Protein AF-A0A821NLX8-F1 (afdb_monomer_lite)

Foldseek 3Di:
DVVQVVLQVVLVVCVVVVPDDPARWHKDWDDDDPKIWMWIARLVVRDTPDIDIDDDDDPVVVVVVVVVGSVVRNVVVVVSCVVSVVVVVVVVVVVVVVD

pLDDT: mean 89.09, std 9.89, range [47.47, 97.88]

Sequence (99 aa):
HLLSAIILSATVALIDACIELYDTVVAKSLKKNNSLFTLCYMPNLAQVSCLFFDGETTLKELDDLTDEAVKQCQLLHKAICKVVINDLKSAVALDRKAV

InterPro domains:
  IPR027408 PNPase/RNase PH domain superfamily [G3DSA:3.30.230.70] (1-88)
  IPR036345 Exoribonuclease, PH domain 2 superfamily [SSF55666] (31-89)

Secondary structure (DSSP, 8-state):
-HHHHHHHHHHHHHHHTT---SS--EEEEEEETTEEEEEEEETTTTEEEEEEEES---HHHHHHHHHHHHHHHHHHHHHHHHHHHHHHHHHHHHHHHH-

Radius of gyration: 16.35 Å; chains: 1; bounding box: 45×23×44 Å

Structure (mmCIF, N/CA/C/O backbone):
data_AF-A0A821NLX8-F1
#
_entry.id   AF-A0A821NLX8-F1
#
loop_
_atom_site.group_PDB
_atom_site.id
_atom_site.type_symbol
_atom_site.label_atom_id
_atom_site.label_alt_id
_atom_site.label_comp_id
_atom_site.label_asym_id
_atom_site.label_entity_id
_atom_site.label_seq_id
_atom_site.pdbx_PDB_ins_code
_atom_site.Cartn_x
_atom_site.Cartn_y
_atom_site.Cartn_z
_atom_site.occupancy
_atom_site.B_iso_or_equiv
_atom_site.auth_seq_id
_atom_site.auth_comp_id
_atom_site.auth_asym_id
_atom_site.auth_atom_id
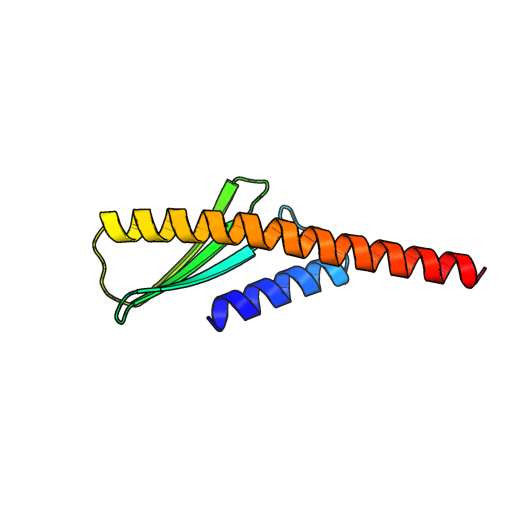_atom_site.pdbx_PDB_model_num
ATOM 1 N N . HIS A 1 1 ? -6.293 -9.594 2.485 1.00 73.19 1 HIS A N 1
ATOM 2 C CA . HIS A 1 1 ? -4.944 -9.975 2.006 1.00 73.19 1 HIS A CA 1
ATOM 3 C C . HIS A 1 1 ? -4.865 -10.099 0.487 1.00 73.19 1 HIS A C 1
ATOM 5 O O . HIS A 1 1 ? -3.916 -9.574 -0.079 1.00 73.19 1 HIS A O 1
ATOM 11 N N . LEU A 1 2 ? -5.834 -10.745 -0.181 1.00 90.81 2 LEU A N 1
ATOM 12 C CA . LEU A 1 2 ? -5.838 -10.861 -1.647 1.00 90.81 2 LEU A CA 1
ATOM 13 C C . LEU A 1 2 ? -5.832 -9.492 -2.349 1.00 90.81 2 LEU A C 1
ATOM 15 O O . LEU A 1 2 ? -4.961 -9.239 -3.172 1.00 90.81 2 LEU A O 1
ATOM 19 N N . LEU A 1 3 ? -6.739 -8.587 -1.963 1.00 92.56 3 LEU A N 1
ATOM 20 C CA . LEU A 1 3 ? -6.857 -7.266 -2.590 1.00 92.56 3 LEU A CA 1
ATOM 21 C C . LEU A 1 3 ? -5.554 -6.456 -2.516 1.00 92.56 3 LEU A C 1
ATOM 23 O O . LEU A 1 3 ? -5.088 -5.955 -3.532 1.00 92.56 3 LEU A O 1
ATOM 27 N N . SER A 1 4 ? -4.918 -6.390 -1.340 1.00 94.50 4 SER A N 1
ATOM 28 C CA . SER A 1 4 ? -3.642 -5.681 -1.194 1.00 94.50 4 SER A CA 1
ATOM 29 C C . SER A 1 4 ? -2.529 -6.270 -2.064 1.00 94.50 4 SER A C 1
ATOM 31 O O . SER A 1 4 ? -1.706 -5.523 -2.580 1.00 94.50 4 SER A O 1
ATOM 33 N N . ALA A 1 5 ? -2.504 -7.596 -2.239 1.00 93.81 5 ALA A N 1
ATOM 34 C CA . ALA A 1 5 ? -1.513 -8.250 -3.088 1.00 93.81 5 ALA A CA 1
ATOM 35 C C . ALA A 1 5 ? -1.741 -7.924 -4.570 1.00 93.81 5 ALA A C 1
ATOM 37 O O . ALA A 1 5 ? -0.792 -7.564 -5.255 1.00 93.81 5 ALA A O 1
ATOM 38 N N . ILE A 1 6 ? -2.995 -7.969 -5.035 1.00 95.88 6 ILE A N 1
ATOM 39 C CA . ILE A 1 6 ? -3.361 -7.615 -6.415 1.00 95.88 6 ILE A CA 1
ATOM 40 C C . ILE A 1 6 ? -2.954 -6.174 -6.730 1.00 95.88 6 ILE A C 1
ATOM 42 O O . ILE A 1 6 ? -2.324 -5.930 -7.755 1.00 95.88 6 ILE A O 1
ATOM 46 N N . ILE A 1 7 ? -3.276 -5.230 -5.841 1.00 94.88 7 ILE A N 1
ATOM 47 C CA . ILE A 1 7 ? -2.936 -3.814 -6.034 1.00 94.88 7 ILE A CA 1
ATOM 48 C C . ILE A 1 7 ? -1.420 -3.637 -6.110 1.00 94.88 7 ILE A C 1
ATOM 50 O O . ILE A 1 7 ? -0.927 -2.940 -6.989 1.00 94.88 7 ILE A O 1
ATOM 54 N N . LEU A 1 8 ? -0.671 -4.320 -5.242 1.00 92.94 8 LEU A N 1
ATOM 55 C CA . LEU A 1 8 ? 0.784 -4.256 -5.270 1.00 92.94 8 LEU A CA 1
ATOM 56 C C . LEU A 1 8 ? 1.374 -4.824 -6.564 1.00 92.94 8 LEU A C 1
ATOM 58 O O . LEU A 1 8 ? 2.264 -4.213 -7.152 1.00 92.94 8 LEU A O 1
ATOM 62 N N . SER A 1 9 ? 0.869 -5.971 -7.021 1.00 93.25 9 SER A N 1
ATOM 63 C CA . SER A 1 9 ? 1.275 -6.571 -8.292 1.00 93.25 9 SER A CA 1
ATOM 64 C C . SER A 1 9 ? 0.971 -5.653 -9.473 1.00 93.25 9 SER A C 1
ATOM 66 O O . SER A 1 9 ? 1.816 -5.512 -10.351 1.00 93.25 9 SER A O 1
ATOM 68 N N . ALA A 1 10 ? -0.189 -4.990 -9.476 1.00 94.38 10 ALA A N 1
ATOM 69 C CA . ALA A 1 10 ? -0.541 -4.017 -10.503 1.00 94.38 10 ALA A CA 1
ATOM 70 C C . ALA A 1 10 ? 0.421 -2.820 -10.498 1.00 94.38 10 ALA A C 1
ATOM 72 O O . ALA A 1 10 ? 0.938 -2.465 -11.551 1.00 94.38 10 ALA A O 1
ATOM 73 N N . THR A 1 11 ? 0.737 -2.250 -9.330 1.00 93.44 11 THR A N 1
ATOM 74 C CA . THR A 1 11 ? 1.712 -1.151 -9.220 1.00 93.44 11 THR A CA 1
ATOM 75 C C . THR A 1 11 ? 3.073 -1.545 -9.789 1.00 93.44 11 THR A C 1
ATOM 77 O O . THR A 1 11 ? 3.657 -0.785 -10.554 1.00 93.44 11 THR A O 1
ATOM 80 N N . VAL A 1 12 ? 3.576 -2.738 -9.458 1.00 90.88 12 VAL A N 1
ATOM 81 C CA . VAL A 1 12 ? 4.861 -3.220 -9.989 1.00 90.88 12 VAL A CA 1
ATOM 82 C C . VAL A 1 12 ? 4.793 -3.438 -11.500 1.00 90.88 12 VAL A C 1
ATOM 84 O O . VAL A 1 12 ? 5.714 -3.031 -12.195 1.00 90.88 12 VAL A O 1
ATOM 87 N N . ALA A 1 13 ? 3.705 -4.011 -12.019 1.00 91.56 13 ALA A N 1
ATOM 88 C CA . ALA A 1 13 ? 3.529 -4.205 -13.458 1.00 91.56 13 ALA A CA 1
ATOM 89 C C . ALA A 1 13 ? 3.483 -2.875 -14.233 1.00 91.56 13 ALA A C 1
ATOM 91 O O . ALA A 1 13 ? 4.022 -2.784 -15.329 1.00 91.56 13 ALA A O 1
ATOM 92 N N . LEU A 1 14 ? 2.877 -1.828 -13.662 1.00 92.31 14 LEU A N 1
ATOM 93 C CA . LEU A 1 14 ? 2.874 -0.489 -14.262 1.00 92.31 14 LEU A CA 1
ATOM 94 C C . LEU A 1 14 ? 4.283 0.123 -14.292 1.00 92.31 14 LEU A C 1
ATOM 96 O O . LEU A 1 14 ? 4.658 0.735 -15.290 1.00 92.31 14 LEU A O 1
ATOM 100 N N . ILE A 1 15 ? 5.064 -0.075 -13.224 1.00 89.00 15 ILE A N 1
ATOM 101 C CA . ILE A 1 15 ? 6.467 0.359 -13.155 1.00 89.00 15 ILE A CA 1
ATOM 102 C C . ILE A 1 15 ? 7.318 -0.387 -14.194 1.00 89.00 15 ILE A C 1
ATOM 104 O O . ILE A 1 15 ? 8.084 0.250 -14.910 1.00 89.00 15 ILE A O 1
ATOM 108 N N . ASP A 1 16 ? 7.168 -1.710 -14.291 1.00 86.69 16 ASP A N 1
ATOM 109 C CA . ASP A 1 16 ? 7.864 -2.560 -15.270 1.00 86.69 16 ASP A CA 1
ATOM 110 C C . ASP A 1 16 ? 7.535 -2.158 -16.717 1.00 86.69 16 ASP A C 1
ATOM 112 O O . ASP A 1 16 ? 8.418 -2.052 -17.563 1.00 86.69 16 ASP A O 1
ATOM 116 N N . ALA A 1 17 ? 6.272 -1.814 -16.981 1.00 88.12 17 ALA A N 1
ATOM 117 C CA . ALA A 1 17 ? 5.825 -1.300 -18.272 1.00 88.12 17 ALA A CA 1
ATOM 118 C C . ALA A 1 17 ? 6.263 0.152 -18.564 1.00 88.12 17 ALA A C 1
ATOM 120 O O . ALA A 1 17 ? 5.872 0.703 -19.595 1.00 88.12 17 ALA A O 1
ATOM 121 N N . CYS A 1 18 ? 7.038 0.792 -17.678 1.00 87.38 18 CYS A N 1
ATOM 122 C CA . CYS A 1 18 ? 7.460 2.193 -17.782 1.00 87.38 18 CYS A CA 1
ATOM 123 C C . CYS A 1 18 ? 6.288 3.180 -17.948 1.00 87.38 18 CYS A C 1
ATOM 125 O O . CYS A 1 18 ? 6.430 4.222 -18.590 1.00 87.38 18 CYS A O 1
ATOM 127 N N . ILE A 1 19 ? 5.123 2.861 -17.376 1.00 89.69 19 ILE A N 1
ATOM 128 C CA . ILE A 1 19 ? 3.974 3.768 -17.365 1.00 89.69 19 ILE A CA 1
ATOM 129 C C . ILE A 1 19 ? 4.219 4.832 -16.295 1.00 89.69 19 ILE A C 1
ATOM 131 O O . ILE A 1 19 ? 4.529 4.515 -15.147 1.00 89.69 19 ILE A O 1
ATOM 135 N N . GLU A 1 20 ? 4.078 6.103 -16.670 1.00 87.88 20 GLU A N 1
ATOM 136 C CA . GLU A 1 20 ? 4.263 7.217 -15.744 1.00 87.88 20 GLU A CA 1
ATOM 137 C C . GLU A 1 20 ? 3.190 7.190 -14.644 1.00 87.88 20 GLU A C 1
ATOM 139 O O . GLU A 1 20 ? 1.987 7.186 -14.915 1.00 87.88 20 GLU A O 1
ATOM 144 N N . LEU A 1 21 ? 3.638 7.165 -13.388 1.00 87.50 21 LEU A N 1
ATOM 145 C CA . LEU A 1 21 ? 2.790 7.193 -12.200 1.00 87.50 21 LEU A CA 1
ATOM 146 C C . LEU A 1 21 ? 3.082 8.464 -11.407 1.00 87.50 21 LEU A C 1
ATOM 148 O O . LEU A 1 21 ? 4.242 8.767 -11.133 1.00 87.50 21 LEU A O 1
ATOM 152 N N . TYR A 1 22 ? 2.033 9.165 -10.971 1.00 88.38 22 TYR A N 1
ATOM 153 C CA . TYR A 1 22 ? 2.177 10.308 -10.061 1.00 88.38 22 TYR A CA 1
ATOM 154 C C . TYR A 1 22 ? 2.806 9.908 -8.719 1.00 88.38 22 TYR A C 1
ATOM 156 O O . TYR A 1 22 ? 3.612 10.648 -8.162 1.00 88.38 22 TYR A O 1
ATOM 164 N N . ASP A 1 23 ? 2.433 8.736 -8.204 1.00 91.62 23 ASP A N 1
ATOM 165 C CA . ASP A 1 23 ? 3.063 8.090 -7.057 1.00 91.62 23 ASP A CA 1
ATOM 166 C C . ASP A 1 23 ? 2.873 6.569 -7.159 1.00 91.62 23 ASP A C 1
ATOM 168 O O . ASP A 1 23 ? 1.963 6.073 -7.832 1.00 91.62 23 ASP A O 1
ATOM 172 N N . THR A 1 24 ? 3.715 5.815 -6.461 1.00 92.38 24 THR A N 1
ATOM 173 C CA . THR A 1 24 ? 3.496 4.384 -6.260 1.00 92.38 24 THR A CA 1
ATOM 174 C C . THR A 1 24 ? 2.300 4.170 -5.340 1.00 92.38 24 THR A C 1
ATOM 176 O O . THR A 1 24 ? 2.163 4.826 -4.308 1.00 92.38 24 THR A O 1
ATOM 179 N N . VAL A 1 25 ? 1.438 3.215 -5.684 1.00 95.62 25 VAL A N 1
ATOM 180 C CA . VAL A 1 25 ? 0.340 2.806 -4.805 1.00 95.62 25 VAL A CA 1
ATOM 181 C C . VAL A 1 25 ? 0.755 1.542 -4.067 1.00 95.62 25 VAL A C 1
ATOM 183 O O . VAL A 1 25 ? 0.954 0.486 -4.669 1.00 95.62 25 VAL A O 1
ATOM 186 N N . VAL A 1 26 ? 0.875 1.642 -2.747 1.00 96.56 26 VAL A N 1
ATOM 187 C CA . VAL A 1 26 ? 1.212 0.520 -1.869 1.00 96.56 26 VAL A CA 1
ATOM 188 C C . VAL A 1 26 ? -0.004 0.168 -1.035 1.00 96.56 26 VAL A C 1
ATOM 190 O O . VAL A 1 26 ? -0.579 1.030 -0.378 1.00 96.56 26 VAL A O 1
ATOM 193 N N . ALA A 1 27 ? -0.402 -1.100 -1.053 1.00 96.81 27 ALA A N 1
ATOM 194 C CA . ALA A 1 27 ? -1.581 -1.554 -0.334 1.00 96.81 27 ALA A CA 1
ATOM 195 C C . ALA A 1 27 ? -1.234 -2.529 0.788 1.00 96.81 27 ALA A C 1
ATOM 197 O O . ALA A 1 27 ? -0.371 -3.401 0.644 1.00 96.81 27 ALA A O 1
ATOM 198 N N . LYS A 1 28 ? -1.971 -2.435 1.896 1.00 96.75 28 LYS A N 1
ATOM 199 C CA . LYS A 1 28 ? -1.859 -3.358 3.020 1.00 96.75 28 LYS A CA 1
ATOM 200 C C . LYS A 1 28 ? -3.225 -3.738 3.562 1.00 96.75 28 LYS A C 1
ATOM 202 O O . LYS A 1 28 ? -4.029 -2.877 3.900 1.00 96.75 28 LYS A O 1
ATOM 207 N N . SER A 1 29 ? -3.463 -5.046 3.676 1.00 96.19 29 SER A N 1
ATOM 208 C CA . SER A 1 29 ? -4.590 -5.572 4.443 1.00 96.19 29 SER A CA 1
ATOM 209 C C . SER A 1 29 ? -4.176 -5.938 5.866 1.00 96.19 29 SER A C 1
ATOM 211 O O . SER A 1 29 ? -3.208 -6.686 6.044 1.00 96.19 29 SER A O 1
ATOM 213 N N . LEU A 1 30 ? -4.970 -5.505 6.839 1.00 94.69 30 LEU A N 1
ATOM 214 C CA . LEU A 1 30 ? -4.914 -5.896 8.243 1.00 94.69 30 LEU A CA 1
ATOM 215 C C . LEU A 1 30 ? -6.197 -6.652 8.604 1.00 94.69 30 LEU A C 1
ATOM 217 O O . LEU A 1 30 ? -7.278 -6.340 8.103 1.00 94.69 30 LEU A O 1
ATOM 221 N N . LYS A 1 31 ? -6.077 -7.663 9.463 1.00 91.56 31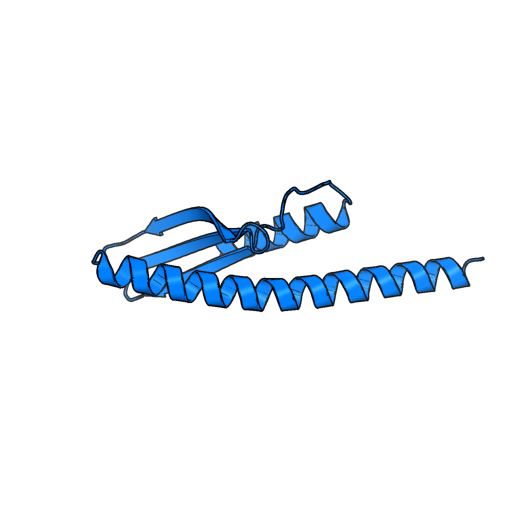 LYS A N 1
ATOM 222 C CA . LYS A 1 31 ? -7.222 -8.402 9.999 1.00 91.56 31 LYS A CA 1
ATOM 223 C C . LYS A 1 31 ? -7.300 -8.147 11.496 1.00 91.56 31 LYS A C 1
ATOM 225 O O . LYS A 1 31 ? -6.315 -8.367 12.197 1.00 91.56 31 LYS A O 1
ATOM 230 N N . LYS A 1 32 ? -8.470 -7.734 11.975 1.00 87.88 32 LYS A N 1
ATOM 231 C CA . LYS A 1 32 ? -8.752 -7.558 13.401 1.00 87.88 32 LYS A CA 1
ATOM 232 C C . LYS A 1 32 ? -10.104 -8.189 13.701 1.00 87.88 32 LYS A C 1
ATOM 234 O O . LYS A 1 32 ? -11.103 -7.803 13.106 1.00 87.88 32 LYS A O 1
ATOM 239 N N . ASN A 1 33 ? -10.139 -9.170 14.600 1.00 86.88 33 ASN A N 1
ATOM 240 C CA . ASN A 1 33 ? -11.334 -9.980 14.863 1.00 86.88 33 ASN A CA 1
ATOM 241 C C . ASN A 1 33 ? -11.887 -10.604 13.557 1.00 86.88 33 ASN A C 1
ATOM 243 O O . ASN A 1 33 ? -11.133 -11.225 12.800 1.00 86.88 33 ASN A O 1
ATOM 247 N N . ASN A 1 34 ? -13.182 -10.417 13.288 1.00 86.88 34 ASN A N 1
ATOM 248 C CA . ASN A 1 34 ? -13.841 -10.800 12.036 1.00 86.88 34 ASN A CA 1
ATOM 249 C C . ASN A 1 34 ? -13.838 -9.691 10.974 1.00 86.88 34 ASN A C 1
ATOM 251 O O . ASN A 1 34 ? -14.419 -9.888 9.912 1.00 86.88 34 ASN A O 1
ATOM 255 N N . SER A 1 35 ? -13.161 -8.572 11.229 1.00 88.56 35 SER A N 1
ATOM 256 C CA . SER A 1 35 ? -13.110 -7.434 10.317 1.00 88.56 35 SER A CA 1
ATOM 257 C C . SER A 1 35 ? -11.846 -7.477 9.453 1.00 88.56 35 SER A C 1
ATOM 259 O O . SER A 1 35 ? -10.747 -7.821 9.914 1.00 88.56 35 SER A O 1
ATOM 261 N N . LEU A 1 36 ? -11.997 -7.118 8.181 1.00 93.00 36 LEU A N 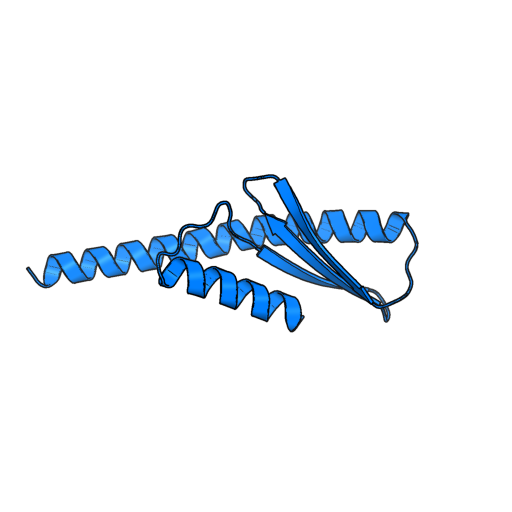1
ATOM 262 C CA . LEU A 1 36 ? -10.925 -6.998 7.204 1.00 93.00 36 LEU A CA 1
ATOM 263 C C . LEU A 1 36 ? -10.785 -5.537 6.779 1.00 93.00 36 LEU A C 1
ATOM 265 O O . LEU A 1 36 ? -11.676 -4.954 6.170 1.00 93.00 36 LEU A O 1
ATOM 269 N N . PHE A 1 37 ? -9.617 -4.971 7.049 1.00 95.00 37 PHE A N 1
ATOM 270 C CA . PHE A 1 37 ? -9.247 -3.619 6.660 1.00 95.00 37 PHE A CA 1
ATOM 271 C C . PHE A 1 37 ? -8.210 -3.687 5.542 1.00 95.00 37 PHE A C 1
ATOM 273 O O . PHE A 1 37 ? -7.256 -4.454 5.639 1.00 95.00 37 PHE A O 1
ATOM 280 N N . THR A 1 38 ? -8.372 -2.923 4.467 1.00 96.44 38 THR A N 1
ATOM 281 C CA . THR A 1 38 ? -7.377 -2.787 3.396 1.00 96.44 38 THR A CA 1
ATOM 282 C C . THR A 1 38 ? -7.208 -1.326 3.031 1.00 96.44 38 THR A C 1
ATOM 284 O O . THR A 1 38 ? -8.151 -0.686 2.581 1.00 96.44 38 THR A O 1
ATOM 287 N N . LEU A 1 39 ? -5.989 -0.820 3.173 1.00 97.31 39 LEU A N 1
ATOM 288 C CA . LEU A 1 39 ? -5.642 0.561 2.871 1.00 97.31 39 LEU A CA 1
ATOM 289 C C . LEU A 1 39 ? -4.646 0.610 1.720 1.00 97.31 39 LEU A C 1
ATOM 291 O O . LEU A 1 39 ? -3.715 -0.193 1.669 1.00 97.31 39 LEU A O 1
ATOM 295 N N . CYS A 1 40 ? -4.858 1.556 0.812 1.00 97.19 40 CYS A N 1
ATOM 296 C CA . CYS A 1 40 ? -3.971 1.885 -0.292 1.00 97.19 40 CYS A CA 1
ATOM 297 C C . CYS A 1 40 ? -3.385 3.272 -0.041 1.00 97.19 40 CYS A C 1
ATOM 299 O O . CYS A 1 40 ? -4.119 4.230 0.202 1.00 97.19 40 CYS A O 1
ATOM 301 N N . TYR A 1 41 ? -2.065 3.366 -0.085 1.00 97.88 41 TYR A N 1
ATOM 302 C CA . TYR A 1 41 ? -1.307 4.539 0.313 1.00 97.88 41 TYR A CA 1
ATOM 303 C C . TYR A 1 41 ? -0.356 4.969 -0.798 1.00 97.88 41 TYR A C 1
ATOM 305 O O . TYR A 1 41 ? 0.274 4.123 -1.433 1.00 97.88 41 TYR A O 1
ATOM 313 N N . MET A 1 42 ? -0.250 6.280 -0.989 1.00 96.81 42 MET A N 1
ATOM 314 C CA . MET A 1 42 ? 0.685 6.968 -1.876 1.00 96.81 42 MET A CA 1
ATOM 315 C C . MET A 1 42 ? 1.802 7.566 -1.006 1.00 96.81 42 MET A C 1
ATOM 317 O O . MET A 1 42 ? 1.577 8.590 -0.350 1.00 96.81 42 MET A O 1
ATOM 321 N N . PRO A 1 43 ? 2.964 6.890 -0.887 1.00 94.38 43 PRO A N 1
ATOM 322 C CA . PRO A 1 43 ? 3.961 7.206 0.131 1.00 94.38 43 PRO A CA 1
ATOM 323 C C . PRO A 1 43 ? 4.653 8.556 -0.033 1.00 94.38 43 PRO A C 1
ATOM 325 O O . PRO A 1 43 ? 5.016 9.154 0.977 1.00 94.38 43 PRO A O 1
ATOM 328 N N . ASN A 1 44 ? 4.847 9.030 -1.265 1.00 91.38 44 ASN A N 1
ATOM 329 C CA . ASN A 1 44 ? 5.509 10.307 -1.527 1.00 91.38 44 ASN A CA 1
ATOM 330 C C . ASN A 1 44 ? 4.545 11.483 -1.326 1.00 91.38 44 ASN A C 1
ATOM 332 O O . ASN A 1 44 ? 4.960 12.540 -0.857 1.00 91.38 44 ASN A O 1
ATOM 336 N N . LEU A 1 45 ? 3.255 11.286 -1.618 1.00 94.81 45 LEU A N 1
ATOM 337 C CA . LEU A 1 45 ? 2.202 12.279 -1.366 1.00 94.81 45 LEU A CA 1
ATOM 338 C C . LEU A 1 45 ? 1.668 12.254 0.070 1.00 94.81 45 LEU A C 1
ATOM 340 O O . LEU A 1 45 ? 0.930 13.150 0.472 1.00 94.81 45 LEU A O 1
ATOM 344 N N . ALA A 1 46 ? 2.025 11.226 0.836 1.00 95.31 46 ALA A N 1
ATOM 345 C CA . ALA A 1 46 ? 1.497 10.941 2.162 1.00 95.31 46 ALA A CA 1
ATOM 346 C C . ALA A 1 46 ? -0.042 10.841 2.215 1.00 95.31 46 ALA A C 1
ATOM 348 O O . ALA A 1 46 ? -0.669 11.246 3.194 1.00 95.31 46 ALA A O 1
ATOM 349 N N . GLN A 1 47 ? -0.656 10.279 1.171 1.00 96.19 47 GLN A N 1
ATOM 350 C CA . GLN A 1 47 ? -2.110 10.253 0.988 1.00 96.19 47 GLN A CA 1
ATOM 351 C C . GLN A 1 47 ? -2.676 8.835 0.946 1.00 96.19 47 GLN A C 1
ATOM 353 O O . GLN A 1 47 ? -2.080 7.921 0.378 1.00 96.19 47 GLN A O 1
ATOM 358 N N . VAL A 1 48 ? -3.876 8.662 1.503 1.00 95.94 48 VAL A N 1
ATOM 359 C CA . VAL A 1 48 ? -4.675 7.443 1.328 1.00 95.94 48 VAL A CA 1
ATOM 360 C C . VAL A 1 48 ? -5.436 7.558 0.010 1.00 95.94 48 VAL A C 1
ATOM 362 O O . VAL A 1 48 ? -6.246 8.466 -0.152 1.00 95.94 48 VAL A O 1
ATOM 365 N N . SER A 1 49 ? -5.177 6.653 -0.934 1.00 95.12 49 SER A N 1
ATOM 366 C CA . SER A 1 49 ? -5.884 6.630 -2.223 1.00 95.12 49 SER A CA 1
ATOM 367 C C . SER A 1 49 ? -7.196 5.858 -2.145 1.00 95.12 49 SER A C 1
ATOM 369 O O . SER A 1 49 ? -8.159 6.186 -2.833 1.00 95.12 49 SER A O 1
ATOM 371 N N . CYS A 1 50 ? -7.240 4.821 -1.308 1.00 94.25 50 CYS A N 1
ATOM 372 C CA . CYS A 1 50 ? -8.425 4.007 -1.116 1.00 94.25 50 CYS A CA 1
ATOM 373 C C . CYS A 1 50 ? -8.398 3.304 0.242 1.00 94.25 50 CYS A C 1
ATOM 375 O O . CYS A 1 50 ? -7.338 2.895 0.724 1.00 94.25 50 CYS A O 1
ATOM 377 N N . LEU A 1 51 ? -9.576 3.128 0.830 1.00 94.25 51 LEU A N 1
ATOM 378 C CA . LEU A 1 51 ? -9.779 2.407 2.075 1.00 94.25 51 LEU A CA 1
ATOM 379 C C . LEU A 1 51 ? -10.991 1.495 1.899 1.00 94.25 51 LEU A C 1
ATOM 381 O O . LEU A 1 51 ? -12.098 1.958 1.636 1.00 94.25 51 LEU A O 1
ATOM 385 N N . PHE A 1 52 ? -10.762 0.194 2.042 1.00 93.94 52 PHE A N 1
ATOM 386 C CA . PHE A 1 52 ? -11.798 -0.827 2.072 1.00 93.94 52 PHE A CA 1
ATOM 387 C C . PHE A 1 52 ? -11.879 -1.389 3.477 1.00 93.94 52 PHE A C 1
ATOM 389 O O . PHE A 1 52 ? -10.871 -1.816 4.045 1.00 93.94 52 PHE A O 1
ATOM 396 N N . PHE A 1 53 ? -13.083 -1.424 4.019 1.00 92.75 53 PHE A N 1
ATOM 397 C CA . PHE A 1 53 ? -13.327 -1.982 5.330 1.00 92.75 53 PHE A CA 1
ATOM 398 C C . PHE A 1 53 ? -14.584 -2.838 5.284 1.00 92.75 53 PHE A C 1
ATOM 400 O O . PHE A 1 53 ? -15.628 -2.384 4.823 1.00 92.75 53 PHE A O 1
ATOM 407 N N . ASP A 1 54 ? -14.448 -4.079 5.733 1.00 91.06 54 ASP A N 1
ATOM 408 C CA . ASP A 1 54 ? -15.537 -5.038 5.860 1.00 91.06 54 ASP A CA 1
ATOM 409 C C . ASP A 1 54 ? -15.563 -5.553 7.301 1.00 91.06 54 ASP A C 1
ATOM 411 O O . ASP A 1 54 ? -14.587 -6.147 7.765 1.00 91.06 54 ASP A O 1
ATOM 415 N N . GLY A 1 55 ? -16.646 -5.269 8.022 1.00 88.88 55 GLY A N 1
ATOM 416 C CA . GLY A 1 55 ? -16.838 -5.625 9.426 1.00 88.88 55 GLY A CA 1
ATOM 417 C C . GLY A 1 55 ? -17.247 -4.444 10.307 1.00 88.88 55 GLY A C 1
ATOM 418 O O . GLY A 1 55 ? -17.554 -3.354 9.830 1.00 88.88 55 GLY A O 1
ATOM 419 N N . GLU A 1 56 ? -17.250 -4.672 11.618 1.00 89.25 56 GLU A N 1
ATOM 420 C CA . GLU A 1 56 ? -17.586 -3.664 12.628 1.00 89.25 56 GLU A CA 1
ATOM 421 C C . GLU A 1 56 ? -16.328 -3.261 13.404 1.00 89.25 56 GLU A C 1
ATOM 423 O O . GLU A 1 56 ? -15.483 -4.102 13.732 1.00 89.25 56 GLU A O 1
ATOM 428 N N . THR A 1 57 ? -16.174 -1.965 13.676 1.00 87.00 57 THR A N 1
ATOM 429 C CA . THR A 1 57 ? -15.094 -1.425 14.511 1.00 87.00 57 THR A CA 1
ATOM 430 C C . THR A 1 57 ? -15.495 -0.064 15.069 1.00 87.00 57 THR A C 1
ATOM 432 O O . THR A 1 57 ? -16.376 0.609 14.532 1.00 87.00 57 THR A O 1
ATOM 435 N N . THR A 1 58 ? -14.858 0.351 16.159 1.00 90.44 58 THR A N 1
ATOM 436 C CA . THR A 1 58 ? -15.021 1.711 16.686 1.00 90.44 58 THR A CA 1
ATOM 437 C C . THR A 1 58 ? -14.157 2.710 15.911 1.00 90.44 58 THR A C 1
ATOM 439 O O . THR A 1 58 ? -13.151 2.337 15.314 1.00 90.44 58 THR A O 1
ATOM 442 N N . LEU A 1 59 ? -14.497 4.003 15.962 1.00 90.62 59 LEU A N 1
ATOM 443 C CA . LEU A 1 59 ? -13.707 5.053 15.296 1.00 90.62 59 LEU A CA 1
ATOM 444 C C . LEU A 1 59 ? -12.241 5.060 15.749 1.00 90.62 59 LEU A C 1
ATOM 446 O O . LEU A 1 59 ? -11.343 5.118 14.921 1.00 90.62 59 LEU A O 1
ATOM 450 N N . LYS A 1 60 ? -11.999 4.899 17.054 1.00 93.50 60 LYS A N 1
ATOM 451 C CA . LYS A 1 60 ? -10.641 4.839 17.606 1.00 93.50 60 LYS A CA 1
ATOM 452 C C . LYS A 1 60 ? -9.831 3.683 17.016 1.00 93.50 60 LYS A C 1
ATOM 454 O O . LYS A 1 60 ? -8.662 3.834 16.695 1.00 93.50 60 LYS A O 1
ATOM 459 N N . GLU A 1 61 ? -10.452 2.518 16.879 1.00 92.19 61 GLU A N 1
ATOM 460 C CA . GLU A 1 61 ? -9.777 1.361 16.300 1.00 92.19 61 GLU A CA 1
ATOM 461 C C . GLU A 1 61 ? -9.526 1.516 14.802 1.00 92.19 61 GLU A C 1
ATOM 463 O O . GLU A 1 61 ? -8.538 0.983 14.304 1.00 92.19 61 GLU A O 1
ATOM 468 N N . LEU A 1 62 ? -10.404 2.225 14.089 1.00 91.81 62 LEU A N 1
ATOM 469 C CA . LEU A 1 62 ? -10.201 2.558 12.685 1.00 91.81 62 LEU A CA 1
ATOM 470 C C . LEU A 1 62 ? -8.996 3.491 12.505 1.00 91.81 62 LEU A C 1
ATOM 472 O O . LEU A 1 62 ? -8.199 3.272 11.591 1.00 91.81 62 LEU A O 1
ATOM 476 N N . ASP A 1 63 ? -8.836 4.475 13.393 1.00 93.88 63 ASP A N 1
ATOM 477 C CA . ASP A 1 63 ? -7.666 5.358 13.420 1.00 93.88 63 ASP A CA 1
ATOM 478 C C . ASP A 1 63 ? -6.386 4.553 13.695 1.00 93.88 63 ASP A C 1
ATOM 480 O O . ASP A 1 63 ? -5.433 4.619 12.916 1.00 93.88 63 ASP A O 1
ATOM 484 N N . ASP A 1 64 ? -6.396 3.698 14.726 1.00 94.69 64 ASP A N 1
ATOM 485 C CA . ASP A 1 64 ? -5.260 2.833 15.072 1.00 94.69 64 ASP A CA 1
ATOM 486 C C . ASP A 1 64 ? -4.865 1.908 13.896 1.00 94.69 64 ASP A C 1
ATOM 488 O O . ASP A 1 64 ? -3.681 1.753 13.577 1.00 94.69 64 ASP A O 1
ATOM 492 N N . LEU A 1 65 ? -5.854 1.307 13.217 1.00 94.69 65 LEU A N 1
ATOM 493 C CA . LEU A 1 65 ? -5.642 0.450 12.043 1.00 94.69 65 LEU A CA 1
ATOM 494 C C . LEU A 1 65 ? -5.099 1.231 10.844 1.00 94.69 65 LEU A C 1
ATOM 496 O O . LEU A 1 65 ? -4.259 0.716 10.102 1.00 94.69 65 LEU A O 1
ATOM 500 N N . THR A 1 66 ? -5.568 2.462 10.647 1.00 95.25 66 THR A N 1
ATOM 501 C CA . THR A 1 66 ? -5.098 3.345 9.576 1.00 95.25 66 THR A CA 1
ATOM 502 C C . THR A 1 66 ? -3.632 3.698 9.793 1.00 95.25 66 THR A C 1
ATOM 504 O O . THR A 1 66 ? -2.816 3.497 8.891 1.00 95.25 66 THR A O 1
ATOM 507 N N . ASP A 1 67 ? -3.268 4.121 11.004 1.00 96.31 67 ASP A N 1
ATOM 508 C CA . ASP A 1 67 ? -1.890 4.445 11.377 1.00 96.31 67 ASP A CA 1
ATOM 509 C C . ASP A 1 67 ? -0.951 3.245 11.222 1.00 96.31 67 ASP A C 1
ATOM 511 O O . ASP A 1 67 ? 0.166 3.367 10.701 1.00 96.31 67 ASP A O 1
ATOM 515 N N . GLU A 1 68 ? -1.391 2.066 11.662 1.00 96.50 68 GLU A N 1
ATOM 516 C CA . GLU A 1 68 ? -0.633 0.831 11.497 1.00 96.50 68 GLU A CA 1
ATOM 517 C C . GLU A 1 68 ? -0.437 0.491 10.014 1.00 96.50 68 GLU A C 1
ATOM 519 O O . GLU A 1 68 ? 0.687 0.213 9.578 1.00 96.50 68 GLU A O 1
ATOM 524 N N . ALA A 1 69 ? -1.504 0.544 9.214 1.00 96.56 69 ALA A N 1
ATOM 525 C CA . ALA A 1 69 ? -1.441 0.219 7.796 1.00 96.56 69 ALA A CA 1
ATOM 526 C C . ALA A 1 69 ? -0.554 1.199 7.023 1.00 96.56 69 ALA A C 1
ATOM 528 O O . ALA A 1 69 ? 0.231 0.759 6.182 1.00 96.56 69 ALA A O 1
ATOM 529 N N . VAL A 1 70 ? -0.618 2.499 7.329 1.00 97.50 70 VAL A N 1
ATOM 530 C CA . VAL A 1 70 ? 0.247 3.526 6.730 1.00 97.50 70 VAL A CA 1
ATOM 531 C C . VAL A 1 70 ? 1.716 3.235 7.032 1.00 97.50 70 VAL A C 1
ATOM 533 O O . VAL A 1 70 ? 2.528 3.177 6.105 1.00 97.50 70 VAL A O 1
ATOM 536 N N . LYS A 1 71 ? 2.070 2.958 8.295 1.00 96.75 71 LYS A N 1
ATOM 537 C CA . LYS A 1 71 ? 3.448 2.591 8.676 1.00 96.75 71 LYS A CA 1
ATOM 538 C C . LYS A 1 71 ? 3.931 1.357 7.916 1.00 96.75 71 LYS A C 1
ATOM 540 O O . LYS A 1 71 ? 5.048 1.339 7.396 1.00 96.75 71 LYS A O 1
ATOM 545 N N . GLN A 1 72 ? 3.090 0.331 7.805 1.00 96.75 72 GLN A N 1
ATOM 546 C CA . GLN A 1 72 ? 3.435 -0.885 7.067 1.00 96.75 72 GLN A CA 1
ATOM 547 C C . GLN A 1 72 ? 3.565 -0.633 5.555 1.00 96.75 72 GLN A C 1
ATOM 549 O O . GLN A 1 72 ? 4.478 -1.180 4.934 1.00 96.75 72 GLN A O 1
ATOM 554 N N . CYS A 1 73 ? 2.732 0.230 4.965 1.00 96.62 73 CYS A N 1
ATOM 555 C CA . CYS A 1 73 ? 2.859 0.643 3.564 1.00 96.62 73 CYS A CA 1
ATOM 556 C C . CYS A 1 73 ? 4.165 1.404 3.316 1.00 96.62 73 CYS A C 1
ATOM 558 O O . CYS A 1 73 ? 4.859 1.125 2.343 1.00 96.62 73 CYS A O 1
ATOM 560 N N . GLN A 1 74 ? 4.558 2.311 4.212 1.00 95.62 74 GLN A N 1
ATOM 561 C CA . GLN A 1 74 ? 5.824 3.044 4.106 1.00 95.62 74 GLN A CA 1
ATOM 562 C C . GLN A 1 74 ? 7.046 2.116 4.173 1.00 95.62 74 GLN A C 1
ATOM 564 O O . GLN A 1 74 ? 8.017 2.306 3.438 1.00 95.62 74 GLN A O 1
ATOM 569 N N . LEU A 1 75 ? 7.014 1.094 5.034 1.00 94.88 75 LEU A N 1
ATOM 570 C CA . LEU A 1 75 ? 8.069 0.077 5.092 1.00 94.88 75 LEU A CA 1
ATOM 571 C C . LEU A 1 75 ? 8.116 -0.758 3.808 1.00 94.88 75 LEU A C 1
ATOM 573 O O . LEU A 1 75 ? 9.195 -0.995 3.262 1.00 94.88 75 LEU A O 1
ATOM 577 N N . LEU A 1 76 ? 6.951 -1.170 3.307 1.00 93.69 76 LEU A N 1
ATOM 578 C CA . LEU A 1 76 ? 6.844 -1.970 2.093 1.00 93.69 76 LEU A CA 1
ATOM 579 C C . LEU A 1 76 ? 7.287 -1.185 0.850 1.00 93.69 76 LEU A C 1
ATOM 581 O O . LEU A 1 76 ? 8.015 -1.730 0.025 1.00 93.69 76 LEU A O 1
ATOM 585 N N . HIS A 1 77 ? 6.950 0.104 0.761 1.00 94.19 77 HIS A N 1
ATOM 586 C CA . HIS A 1 77 ? 7.428 1.014 -0.283 1.00 94.19 77 HIS A CA 1
ATOM 587 C C . HIS A 1 77 ? 8.957 1.004 -0.381 1.00 94.19 77 HIS A C 1
ATOM 589 O O . HIS A 1 77 ? 9.508 0.772 -1.454 1.00 94.19 77 HIS A O 1
ATOM 595 N N . LYS A 1 78 ? 9.657 1.145 0.755 1.00 92.38 78 LYS A N 1
ATOM 596 C CA . LYS A 1 78 ? 11.130 1.092 0.792 1.00 92.38 78 LYS A CA 1
ATOM 597 C C . LYS A 1 78 ? 11.674 -0.232 0.252 1.00 92.38 78 LYS A C 1
ATOM 599 O O . LYS A 1 78 ? 12.683 -0.236 -0.454 1.00 92.38 78 LYS A O 1
ATOM 604 N N . ALA A 1 79 ? 11.023 -1.350 0.577 1.00 91.00 79 ALA A N 1
ATOM 605 C CA . ALA A 1 79 ? 11.413 -2.661 0.069 1.00 91.00 79 ALA A CA 1
ATOM 606 C C . ALA A 1 79 ? 11.192 -2.777 -1.449 1.00 91.00 79 ALA A C 1
ATOM 608 O O . ALA A 1 79 ? 12.089 -3.240 -2.151 1.00 91.00 79 ALA A O 1
ATOM 609 N N . ILE A 1 80 ? 10.054 -2.298 -1.960 1.00 88.81 80 ILE A N 1
ATOM 610 C CA . ILE A 1 80 ? 9.734 -2.305 -3.395 1.00 88.81 80 ILE A CA 1
ATOM 611 C C . ILE A 1 80 ? 10.727 -1.451 -4.172 1.00 88.81 80 ILE A C 1
ATOM 613 O O . ILE A 1 80 ? 11.331 -1.951 -5.115 1.00 88.81 80 ILE A O 1
ATOM 617 N N . CYS A 1 81 ? 10.975 -0.209 -3.745 1.00 87.81 81 CYS A N 1
ATOM 618 C CA . CYS A 1 81 ? 11.960 0.655 -4.394 1.00 87.81 81 CYS A CA 1
ATOM 619 C C . CYS A 1 81 ? 13.333 -0.016 -4.451 1.00 87.81 81 CYS A C 1
ATOM 621 O O . CYS A 1 81 ? 13.999 0.034 -5.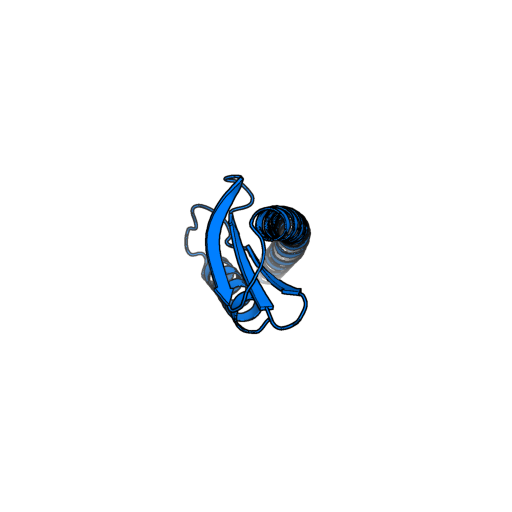478 1.00 87.81 81 CYS A O 1
ATOM 623 N N . LYS A 1 82 ? 13.754 -0.690 -3.373 1.00 88.88 82 LYS A N 1
ATOM 624 C CA . LYS A 1 82 ? 15.026 -1.422 -3.357 1.00 88.88 82 LYS A CA 1
ATOM 625 C C . LYS A 1 82 ? 15.053 -2.552 -4.390 1.00 88.88 82 LYS A C 1
ATOM 627 O O . LYS A 1 82 ? 16.070 -2.714 -5.059 1.00 88.88 82 LYS A O 1
ATOM 632 N N . VAL A 1 83 ? 13.972 -3.322 -4.515 1.00 87.00 83 VAL A N 1
ATOM 633 C CA . VAL A 1 83 ? 13.868 -4.414 -5.498 1.00 87.00 83 VAL A CA 1
ATOM 634 C C . VAL A 1 83 ? 13.876 -3.863 -6.924 1.00 87.00 83 VAL A C 1
ATOM 636 O O . VAL A 1 83 ? 14.723 -4.273 -7.709 1.00 87.00 83 VAL A O 1
ATOM 639 N N . VAL A 1 84 ? 13.028 -2.876 -7.226 1.00 84.31 84 VAL A N 1
ATOM 640 C CA . VAL A 1 84 ? 12.937 -2.245 -8.554 1.00 84.31 84 VAL A CA 1
ATOM 641 C C . VAL A 1 84 ? 14.269 -1.607 -8.963 1.00 84.31 84 VAL A C 1
ATOM 643 O O . VAL A 1 84 ? 14.755 -1.840 -10.063 1.00 84.31 84 VAL A O 1
ATOM 646 N N . ILE A 1 85 ? 14.922 -0.849 -8.072 1.00 80.44 85 ILE A N 1
ATOM 647 C CA . ILE A 1 85 ? 16.229 -0.230 -8.358 1.00 80.44 85 ILE A CA 1
ATOM 648 C C . ILE A 1 85 ? 17.294 -1.290 -8.659 1.00 80.44 85 ILE A C 1
ATOM 650 O O . ILE A 1 85 ? 18.141 -1.086 -9.530 1.00 80.44 85 ILE A O 1
ATOM 654 N N . ASN A 1 86 ? 17.297 -2.402 -7.923 1.00 83.81 86 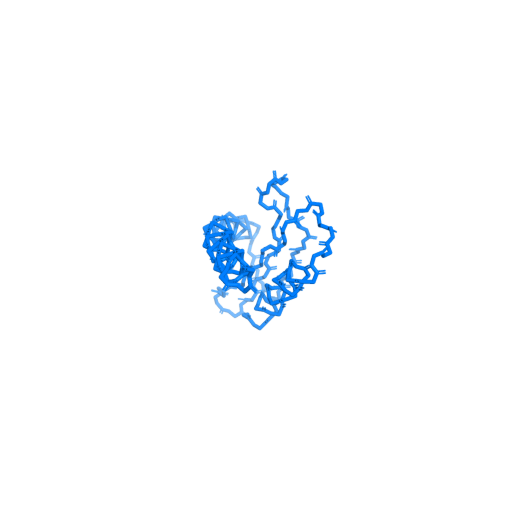ASN A N 1
ATOM 655 C CA . ASN A 1 86 ? 18.252 -3.482 -8.158 1.00 83.81 86 ASN A CA 1
ATOM 656 C C . ASN A 1 86 ? 18.005 -4.182 -9.497 1.00 83.81 86 ASN A C 1
ATOM 658 O O . ASN A 1 86 ? 18.970 -4.526 -10.184 1.00 83.81 86 ASN A O 1
ATOM 662 N N . ASP A 1 87 ? 16.744 -4.357 -9.875 1.00 82.62 87 ASP A N 1
ATOM 663 C CA . ASP A 1 87 ? 16.378 -4.964 -11.149 1.00 82.62 87 ASP A CA 1
ATOM 664 C C . ASP A 1 87 ? 16.781 -4.067 -12.331 1.00 82.62 87 ASP A C 1
ATOM 666 O O . ASP A 1 87 ? 17.537 -4.491 -13.205 1.00 82.62 87 ASP A O 1
ATOM 670 N N . LEU A 1 88 ? 16.459 -2.768 -12.265 1.00 77.62 88 LEU A N 1
ATOM 671 C CA . LEU A 1 88 ? 16.885 -1.774 -13.260 1.00 77.62 88 LEU A CA 1
ATOM 672 C C . LEU A 1 88 ? 18.413 -1.722 -13.425 1.00 77.62 88 LEU A C 1
ATOM 674 O O . LEU A 1 88 ? 18.926 -1.672 -14.543 1.00 77.62 88 LEU A O 1
ATOM 678 N N . LYS A 1 89 ? 19.174 -1.771 -12.322 1.00 77.88 89 LYS A N 1
ATOM 679 C CA . LYS A 1 89 ? 20.647 -1.832 -12.379 1.00 77.88 89 LYS A CA 1
ATOM 680 C C . LYS A 1 89 ? 21.149 -3.093 -13.080 1.00 77.88 89 LYS A C 1
ATOM 682 O O . LYS A 1 89 ? 22.133 -3.020 -13.816 1.00 77.88 89 LYS A O 1
ATOM 687 N N . SER A 1 90 ? 20.497 -4.229 -12.843 1.00 79.50 90 SER A N 1
ATOM 688 C CA . SER A 1 90 ? 20.838 -5.505 -13.480 1.00 79.50 90 SER A CA 1
ATOM 689 C C . SER A 1 90 ? 20.563 -5.462 -14.984 1.00 79.50 90 SER A C 1
ATOM 691 O O . SER A 1 90 ? 21.428 -5.857 -15.764 1.00 79.50 90 SER A O 1
ATOM 693 N N . ALA A 1 91 ? 19.425 -4.898 -15.396 1.00 77.00 91 ALA A N 1
ATOM 694 C CA . ALA A 1 91 ? 19.072 -4.717 -16.802 1.00 77.00 91 ALA A CA 1
ATOM 695 C C . ALA A 1 91 ? 20.078 -3.816 -17.545 1.00 77.00 91 ALA A C 1
ATOM 697 O O . ALA A 1 91 ? 20.601 -4.199 -18.590 1.00 77.00 91 ALA A O 1
ATOM 698 N N . VAL A 1 92 ? 20.453 -2.671 -16.960 1.00 73.62 92 VAL A N 1
ATOM 699 C CA . VAL A 1 92 ? 21.469 -1.768 -17.542 1.00 73.62 92 VAL A CA 1
ATOM 700 C C . VAL A 1 92 ? 22.843 -2.443 -17.645 1.00 73.62 92 VAL A C 1
ATOM 702 O O . VAL A 1 92 ? 23.593 -2.207 -18.593 1.00 73.62 92 VAL A O 1
ATOM 705 N N . ALA A 1 93 ? 23.209 -3.283 -16.674 1.00 70.25 93 ALA A N 1
ATOM 706 C CA . ALA A 1 93 ? 24.473 -4.014 -16.705 1.00 70.25 93 ALA A CA 1
ATOM 707 C C . ALA A 1 93 ? 24.509 -5.112 -17.783 1.00 70.25 93 ALA A C 1
ATOM 709 O O . ALA A 1 93 ? 25.589 -5.404 -18.299 1.00 70.25 93 ALA A O 1
ATOM 710 N N . LEU A 1 94 ? 23.364 -5.719 -18.111 1.00 62.12 94 LEU A N 1
ATOM 711 C CA . LEU A 1 94 ? 23.233 -6.680 -19.210 1.00 62.12 94 LEU A CA 1
ATOM 712 C C . LEU A 1 94 ? 23.386 -5.993 -20.569 1.00 62.12 94 LEU A C 1
ATOM 714 O O . LEU A 1 94 ? 24.154 -6.473 -21.398 1.00 62.12 94 LEU A O 1
ATOM 718 N N . ASP A 1 95 ? 22.739 -4.843 -20.756 1.00 63.72 95 ASP A N 1
ATOM 719 C CA . ASP A 1 95 ? 22.804 -4.073 -22.004 1.00 63.72 95 ASP A CA 1
ATOM 720 C C . ASP A 1 95 ? 24.246 -3.632 -22.327 1.00 63.72 95 ASP A C 1
ATOM 722 O O .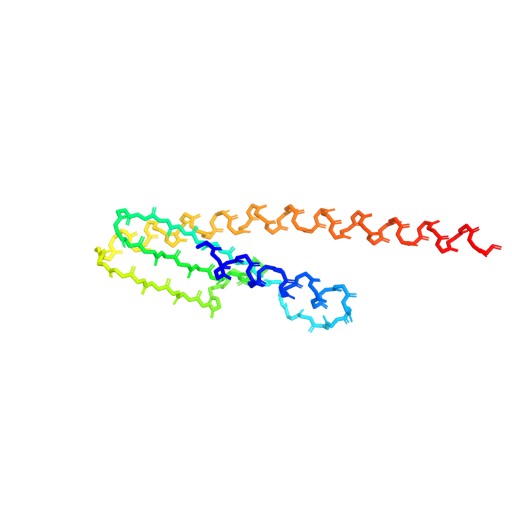 ASP A 1 95 ? 24.751 -3.831 -23.427 1.00 63.72 95 ASP A O 1
ATOM 726 N N . ARG A 1 96 ? 25.002 -3.183 -21.314 1.00 58.09 96 ARG A N 1
ATOM 727 C CA . ARG A 1 96 ? 26.428 -2.823 -21.457 1.00 58.09 96 ARG A CA 1
ATOM 728 C C . ARG A 1 96 ? 27.369 -3.982 -21.797 1.00 58.09 96 ARG A C 1
ATOM 730 O O . ARG A 1 96 ? 28.508 -3.718 -22.161 1.00 58.09 96 ARG A O 1
ATOM 737 N N . LYS A 1 97 ? 26.956 -5.237 -21.597 1.00 61.62 97 LYS A N 1
ATOM 738 C CA . LYS A 1 97 ? 27.741 -6.430 -21.969 1.00 61.62 97 LYS A CA 1
ATOM 739 C C . LYS A 1 97 ? 27.380 -6.964 -23.355 1.00 61.62 97 LYS A C 1
ATOM 741 O O . LYS A 1 97 ? 28.091 -7.829 -23.856 1.00 61.62 97 LYS A O 1
ATOM 746 N N . ALA A 1 98 ? 26.258 -6.515 -23.915 1.00 52.44 98 ALA A N 1
ATOM 747 C CA . ALA A 1 98 ? 25.792 -6.897 -25.242 1.00 52.44 98 ALA A CA 1
ATOM 748 C C . ALA A 1 98 ? 26.350 -5.987 -26.358 1.00 52.44 98 ALA A C 1
ATOM 750 O O . ALA A 1 98 ? 26.225 -6.338 -27.531 1.00 52.44 98 ALA A O 1
ATOM 751 N N . VAL A 1 99 ? 26.968 -4.858 -25.987 1.00 47.47 99 VAL A N 1
ATOM 752 C CA . VAL A 1 99 ? 27.744 -3.941 -26.846 1.00 47.47 99 VAL A CA 1
ATOM 753 C C . VAL A 1 99 ? 29.230 -4.270 -26.745 1.00 47.47 99 VAL A C 1
ATOM 755 O O . VAL A 1 99 ? 29.903 -4.250 -27.799 1.00 47.47 99 VAL A O 1
#

Organism: NCBI:txid392032